Protein AF-A0A7S0JD25-F1 (afdb_monomer_lite)

Sequence (115 aa):
RDESEPPSLDEGALDRMFERASGDMWAALKPTVFSTDPWVVVFDEFLSEQEVAALLEVYSMRTLERSSNVGRMNELGRYEKSIDLTRTSENAWCDGPCAEMDAVRKVSQRIGNVT

Secondary structure (DSSP, 8-state):
--TTSPPSS-TTHHHHHHHHHTSGGGGGG-EEEEEETTEEEEETTSS-HHHHHHHHTHHHH---EE--EEEEE-TTSPEEEE--SS---EE----GGGTTSHHHHHHHHHHHHH-

Foldseek 3Di:
DPPPDDDPDDPCRVVVLLCQLQDPVCVVQPWDFPDVVVTDIDRNNLDDPVLVVLLVCVVVVDDWAQDFDFADQDPVRDTDTHHDPPRGDTDDDQDDPSCVRPSNVVSVVSVVVSD

Radius of gyration: 18.59 Å; chains: 1; bounding box: 43×29×51 Å

Structure (mmCIF, N/CA/C/O backbone):
data_AF-A0A7S0JD25-F1
#
_entry.id   AF-A0A7S0JD25-F1
#
loop_
_atom_site.group_PDB
_atom_site.id
_atom_site.type_symbol
_atom_site.label_atom_id
_atom_site.label_alt_id
_atom_site.label_comp_id
_atom_site.label_asym_id
_atom_site.label_entity_id
_atom_site.label_seq_id
_atom_site.pdbx_PDB_ins_code
_atom_site.Cartn_x
_atom_site.Cartn_y
_atom_site.Cartn_z
_atom_site.occupancy
_atom_site.B_iso_or_equiv
_atom_site.auth_seq_id
_atom_site.auth_comp_id
_atom_site.auth_asym_id
_atom_site.auth_atom_id
_atom_site.pdbx_PDB_model_num
ATOM 1 N N . ARG A 1 1 ? -16.821 -8.538 -21.609 1.00 55.09 1 ARG A N 1
ATOM 2 C CA . ARG A 1 1 ? -17.116 -9.332 -20.400 1.00 55.09 1 ARG A CA 1
ATOM 3 C C . ARG A 1 1 ? -18.300 -10.189 -20.781 1.00 55.09 1 ARG A C 1
ATOM 5 O O . ARG A 1 1 ? -19.246 -9.622 -21.311 1.00 55.09 1 ARG A O 1
ATOM 12 N N . ASP A 1 2 ? -18.173 -11.504 -20.690 1.00 58.69 2 ASP A N 1
ATOM 13 C CA . ASP A 1 2 ? -19.304 -12.387 -20.948 1.00 58.69 2 ASP A CA 1
ATOM 14 C C . ASP A 1 2 ? -20.323 -12.150 -19.827 1.00 58.69 2 ASP A C 1
ATOM 16 O O . ASP A 1 2 ? -19.975 -12.242 -18.652 1.00 58.69 2 ASP A O 1
ATOM 20 N N . GLU A 1 3 ? -21.539 -11.733 -20.172 1.00 68.06 3 GLU A N 1
ATOM 21 C CA . GLU A 1 3 ? -22.600 -11.454 -19.192 1.00 68.06 3 GLU A CA 1
ATOM 22 C C . GLU A 1 3 ? -23.080 -12.730 -18.480 1.00 68.06 3 GLU A C 1
ATOM 24 O O . GLU A 1 3 ? -23.817 -12.646 -17.501 1.00 68.06 3 GLU A O 1
ATOM 29 N N . SER A 1 4 ? -22.651 -13.906 -18.953 1.00 77.19 4 SER A N 1
ATOM 30 C CA . SER A 1 4 ? -22.934 -15.201 -18.333 1.00 77.19 4 SER A CA 1
ATOM 31 C C . SER A 1 4 ? -21.956 -15.609 -17.226 1.00 77.19 4 SER A C 1
ATOM 33 O O . SER A 1 4 ? -22.241 -16.567 -16.504 1.00 77.19 4 SER A O 1
ATOM 35 N N . GLU A 1 5 ? -20.831 -14.903 -17.046 1.00 81.69 5 GLU A N 1
ATOM 36 C CA . GLU A 1 5 ? -19.926 -15.200 -15.935 1.00 81.69 5 GLU A CA 1
ATOM 37 C C . GLU A 1 5 ? -20.513 -14.694 -14.610 1.00 81.69 5 GLU A C 1
ATOM 39 O O . GLU A 1 5 ? -20.785 -13.494 -14.473 1.00 81.69 5 GLU A O 1
ATOM 44 N N . PRO A 1 6 ? -20.681 -15.574 -13.603 1.00 81.44 6 PRO A N 1
ATOM 45 C CA . PRO A 1 6 ? -21.102 -15.139 -12.284 1.00 81.44 6 PRO A CA 1
ATOM 46 C C . PRO A 1 6 ? -20.061 -14.175 -11.692 1.00 81.44 6 PRO A C 1
ATOM 48 O O . PRO A 1 6 ? -18.864 -14.282 -11.989 1.00 81.44 6 PRO A O 1
ATOM 51 N N . PRO A 1 7 ? -20.488 -13.219 -10.851 1.00 84.31 7 PRO A N 1
ATOM 52 C CA . PRO A 1 7 ? -19.562 -12.310 -10.196 1.00 84.31 7 PRO A CA 1
ATOM 53 C C . PRO A 1 7 ? -18.533 -13.102 -9.383 1.00 84.31 7 PRO A C 1
ATOM 55 O O . PRO A 1 7 ? -18.854 -14.096 -8.740 1.00 84.31 7 PRO A O 1
ATOM 58 N N . SER A 1 8 ? -17.281 -12.641 -9.393 1.00 87.19 8 SER A N 1
ATOM 59 C CA . SER A 1 8 ? -16.186 -13.307 -8.672 1.00 87.19 8 SER A CA 1
ATOM 60 C C . SER A 1 8 ? -16.333 -13.245 -7.146 1.00 87.19 8 SER A C 1
ATOM 62 O O . SER A 1 8 ? -15.570 -13.893 -6.438 1.00 87.19 8 SER A O 1
ATOM 64 N N . LEU A 1 9 ? -17.271 -12.440 -6.647 1.00 87.75 9 LEU A N 1
ATOM 65 C CA . LEU A 1 9 ? -17.550 -12.219 -5.237 1.00 87.75 9 LEU A CA 1
ATOM 66 C C . LEU A 1 9 ? -19.062 -12.250 -5.007 1.00 87.75 9 LEU A C 1
ATOM 68 O O . LEU A 1 9 ? -19.819 -11.691 -5.804 1.00 87.75 9 LEU A O 1
ATOM 72 N N . ASP A 1 10 ? -19.473 -12.849 -3.892 1.00 92.75 10 ASP A N 1
ATOM 73 C CA . ASP A 1 10 ? -20.857 -12.793 -3.423 1.00 92.75 10 ASP A CA 1
ATOM 74 C C . ASP A 1 10 ? -21.247 -11.369 -2.997 1.00 92.75 10 ASP A C 1
ATOM 76 O O . ASP A 1 10 ? -20.403 -10.540 -2.634 1.00 92.75 10 ASP A O 1
ATOM 80 N N . GLU A 1 11 ? -22.551 -11.101 -2.955 1.00 91.50 11 GLU A N 1
ATOM 81 C CA 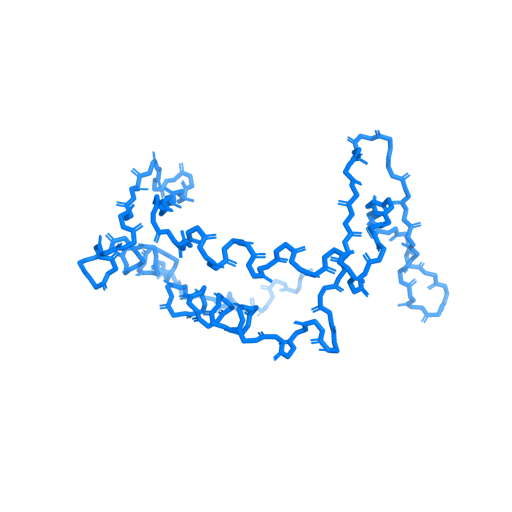. GLU A 1 11 ? -23.082 -9.842 -2.435 1.00 91.50 11 GLU A CA 1
ATOM 82 C C . GLU A 1 11 ? -22.619 -9.588 -0.980 1.00 91.50 11 GLU A C 1
ATOM 84 O O . GLU A 1 11 ? -22.546 -10.490 -0.130 1.00 91.50 11 GLU A O 1
ATOM 89 N N . GLY A 1 12 ? -22.211 -8.345 -0.707 1.00 92.19 12 GLY A N 1
ATOM 90 C CA . GLY A 1 12 ? -21.651 -7.918 0.578 1.00 92.19 12 GLY A CA 1
ATOM 91 C C . GLY A 1 12 ? -20.282 -8.517 0.931 1.00 92.19 12 GLY A C 1
ATOM 92 O O . GLY A 1 12 ? -19.791 -8.295 2.036 1.00 92.19 12 GLY A O 1
ATOM 93 N N . ALA A 1 13 ? -19.638 -9.299 0.051 1.00 92.94 13 ALA A N 1
ATOM 94 C CA . ALA A 1 13 ? -18.317 -9.865 0.346 1.00 92.94 13 ALA A CA 1
ATOM 95 C C . ALA A 1 13 ? -17.239 -8.783 0.522 1.00 92.94 13 ALA A C 1
ATOM 97 O O . ALA A 1 13 ? -16.369 -8.930 1.379 1.00 92.94 13 ALA A O 1
ATOM 98 N N . LEU A 1 14 ? -17.326 -7.691 -0.246 1.00 92.31 14 LEU A N 1
ATOM 99 C CA . LEU A 1 14 ? -16.440 -6.536 -0.093 1.00 92.31 14 LEU A CA 1
ATOM 100 C C . LEU A 1 14 ? -16.670 -5.821 1.241 1.00 92.31 14 LEU A C 1
ATOM 102 O O . LEU A 1 14 ? -15.696 -5.537 1.930 1.00 92.31 14 LEU A O 1
ATOM 106 N N . ASP A 1 15 ? -17.925 -5.611 1.647 1.00 95.62 15 ASP A N 1
ATOM 107 C CA . ASP A 1 15 ? -18.240 -4.978 2.936 1.00 95.62 15 ASP A CA 1
ATOM 108 C C . ASP A 1 15 ? -17.644 -5.781 4.092 1.00 95.62 15 ASP A C 1
ATOM 110 O O . ASP A 1 15 ? -16.889 -5.245 4.898 1.00 95.62 15 ASP A O 1
ATOM 114 N N . ARG A 1 16 ? -17.851 -7.105 4.095 1.00 95.06 16 ARG A N 1
ATOM 115 C CA . ARG A 1 16 ? -17.272 -8.000 5.110 1.00 95.06 16 ARG A CA 1
ATOM 116 C C . ARG A 1 16 ? -15.743 -7.954 5.139 1.00 95.06 16 ARG A C 1
ATOM 118 O O . ARG A 1 16 ? -15.143 -8.089 6.205 1.00 95.06 16 ARG A O 1
ATOM 125 N N . MET A 1 17 ? -15.100 -7.805 3.979 1.00 94.75 17 MET A N 1
ATOM 126 C CA . MET A 1 17 ? -13.645 -7.664 3.888 1.00 94.75 17 MET A CA 1
ATOM 127 C C . MET A 1 17 ? -13.182 -6.359 4.547 1.00 94.75 17 MET A C 1
ATOM 129 O O . MET A 1 17 ? -12.277 -6.398 5.378 1.00 94.75 17 MET A O 1
ATOM 133 N N . PHE A 1 18 ? -13.811 -5.225 4.228 1.00 96.31 18 PHE A N 1
ATOM 134 C CA . PHE A 1 18 ? -13.438 -3.926 4.794 1.00 96.31 18 PHE A CA 1
ATOM 135 C C . PHE A 1 18 ? -13.773 -3.804 6.282 1.00 96.31 18 PHE A C 1
ATOM 137 O O . PHE A 1 18 ? -12.943 -3.317 7.047 1.00 96.31 18 PHE A O 1
ATOM 144 N N . GLU A 1 19 ? -14.921 -4.322 6.719 1.00 96.19 19 GLU A N 1
ATOM 145 C CA . GLU A 1 19 ? -15.281 -4.409 8.136 1.00 96.19 19 GLU A CA 1
ATOM 146 C C . GLU A 1 19 ? -14.217 -5.189 8.918 1.00 96.19 19 GLU A C 1
ATOM 148 O O . GLU A 1 19 ? -13.712 -4.699 9.930 1.00 96.19 19 GLU A O 1
ATOM 153 N N . ARG A 1 20 ? -13.794 -6.355 8.403 1.00 95.69 20 ARG A N 1
ATOM 154 C CA . ARG A 1 20 ? -12.698 -7.143 8.987 1.00 95.69 20 ARG A CA 1
ATOM 155 C C . ARG A 1 20 ? -11.384 -6.365 9.001 1.00 95.69 20 ARG A C 1
ATOM 157 O O . ARG A 1 20 ? -10.693 -6.385 10.017 1.00 95.69 20 ARG A O 1
ATOM 164 N N . ALA A 1 21 ? -11.040 -5.696 7.902 1.00 96.06 21 ALA A N 1
ATOM 165 C CA . ALA A 1 21 ? -9.818 -4.905 7.775 1.00 96.06 21 ALA A CA 1
ATOM 166 C C . ALA A 1 21 ? -9.769 -3.747 8.790 1.00 96.06 21 ALA A C 1
ATOM 168 O O . ALA A 1 21 ? -8.703 -3.433 9.310 1.00 96.06 21 ALA A O 1
ATOM 169 N N . SER A 1 22 ? -10.921 -3.152 9.112 1.00 96.50 22 SER A N 1
ATOM 170 C CA . SER A 1 22 ? -11.050 -2.058 10.086 1.00 96.50 22 SER A CA 1
ATOM 171 C C . SER A 1 22 ? -11.321 -2.493 11.534 1.00 96.50 22 SER A C 1
ATOM 173 O O . SER A 1 22 ? -11.457 -1.638 12.406 1.00 96.50 22 SER A O 1
ATOM 175 N N . GLY A 1 23 ? -11.425 -3.798 11.800 1.00 94.62 23 GLY A N 1
ATOM 176 C CA . GLY A 1 23 ? -11.791 -4.331 13.112 1.00 94.62 23 GLY A CA 1
ATOM 177 C C . GLY A 1 23 ? -10.634 -4.435 14.113 1.00 94.62 23 GLY A C 1
ATOM 178 O O . GLY A 1 23 ? -9.463 -4.230 13.788 1.00 94.62 23 GLY A O 1
ATOM 179 N N . ASP A 1 24 ? -10.964 -4.855 15.339 1.00 95.69 24 ASP A N 1
ATOM 180 C CA . ASP A 1 24 ? -10.035 -4.931 16.481 1.00 95.69 24 ASP A CA 1
ATOM 181 C C . ASP A 1 24 ? -8.792 -5.798 16.231 1.00 95.69 24 ASP A C 1
ATOM 183 O O . ASP A 1 24 ? -7.731 -5.553 16.808 1.00 95.69 24 ASP A O 1
ATOM 187 N N . MET A 1 25 ? -8.896 -6.791 15.340 1.00 95.44 25 MET A N 1
ATOM 188 C CA . MET A 1 25 ? -7.775 -7.647 14.931 1.00 95.44 25 MET A CA 1
ATOM 189 C C . MET A 1 25 ? -6.574 -6.834 14.426 1.00 95.44 25 MET A C 1
ATOM 191 O O . MET A 1 25 ? -5.431 -7.244 14.619 1.00 95.44 25 MET A O 1
ATOM 195 N N . TRP A 1 26 ? -6.834 -5.675 13.815 1.00 96.56 26 TRP A N 1
ATOM 196 C CA . TRP A 1 26 ? -5.827 -4.806 13.213 1.00 96.56 26 TRP A CA 1
ATOM 197 C C . TRP A 1 26 ? -5.681 -3.470 13.943 1.00 96.56 26 TRP A C 1
ATOM 199 O O . TRP A 1 26 ? -5.067 -2.554 13.403 1.00 96.56 26 TRP A O 1
ATOM 209 N N . ALA A 1 27 ? -6.172 -3.350 15.183 1.00 96.31 27 ALA A N 1
ATOM 210 C CA . ALA A 1 27 ? -6.125 -2.102 15.953 1.00 96.31 27 ALA A CA 1
ATOM 211 C C . ALA A 1 27 ? -4.705 -1.514 16.083 1.00 96.31 27 ALA A C 1
ATOM 213 O O . ALA A 1 27 ? -4.536 -0.296 16.093 1.00 96.31 27 ALA A O 1
ATOM 214 N N . ALA A 1 28 ? -3.676 -2.369 16.114 1.00 96.31 28 ALA A N 1
ATOM 215 C CA . ALA A 1 28 ? -2.273 -1.951 16.145 1.00 96.31 28 ALA A CA 1
ATOM 216 C C . ALA A 1 28 ? -1.820 -1.190 14.883 1.00 96.31 28 ALA A C 1
ATOM 218 O O . ALA A 1 28 ? -0.851 -0.448 14.951 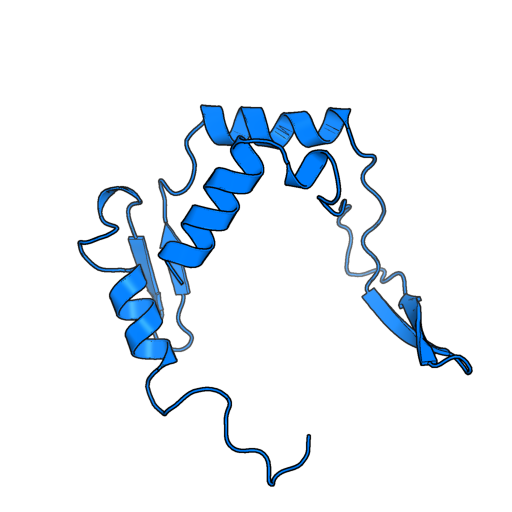1.00 96.31 28 ALA A O 1
ATOM 219 N N . LEU A 1 29 ? -2.509 -1.356 13.749 1.00 96.94 29 LEU A N 1
ATOM 220 C CA . LEU A 1 29 ? -2.240 -0.627 12.503 1.00 96.94 29 LEU A CA 1
ATOM 221 C C . LEU A 1 29 ? -3.010 0.703 12.422 1.00 96.94 29 LEU A C 1
ATOM 223 O O . LEU A 1 29 ? -2.872 1.426 11.436 1.00 96.94 29 LEU A O 1
ATOM 227 N N . LYS A 1 30 ? -3.826 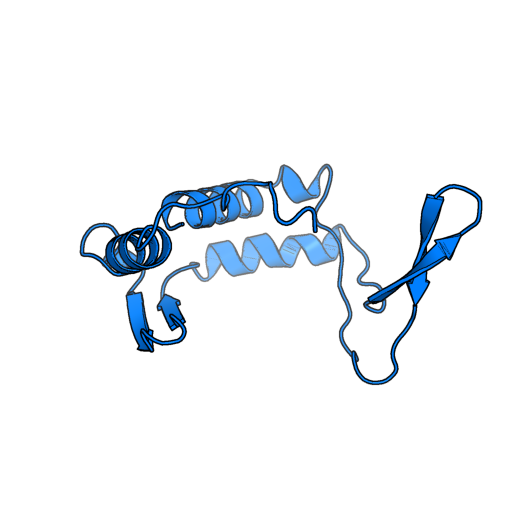1.012 13.442 1.00 97.44 30 LYS A N 1
ATOM 228 C CA . LYS A 1 30 ? -4.678 2.207 13.546 1.00 97.44 30 LYS A CA 1
ATOM 229 C C . LYS A 1 30 ? -5.575 2.427 12.315 1.00 97.44 30 LYS A C 1
ATOM 231 O O . LYS A 1 30 ? -5.416 3.428 11.615 1.00 97.44 30 LYS A O 1
ATOM 236 N N . PRO A 1 31 ? -6.507 1.497 12.028 1.00 97.56 31 PRO A N 1
ATOM 237 C CA . PRO A 1 31 ? -7.465 1.671 10.947 1.00 97.56 31 PRO A CA 1
ATOM 238 C C . PRO A 1 31 ? -8.436 2.823 11.230 1.00 97.56 31 PRO A C 1
ATOM 240 O O . PRO A 1 31 ? -9.007 2.918 12.315 1.00 97.56 31 PRO A O 1
ATOM 243 N N . THR A 1 32 ? -8.692 3.642 10.215 1.00 98.00 32 THR A N 1
ATOM 244 C CA . THR A 1 32 ? -9.722 4.683 10.198 1.00 98.00 32 THR A CA 1
ATOM 245 C C . THR A 1 32 ? -10.579 4.520 8.949 1.00 98.00 32 THR A C 1
ATOM 247 O O . THR A 1 32 ? -10.069 4.571 7.828 1.00 98.00 32 THR A O 1
ATOM 250 N N . VAL A 1 33 ? -11.889 4.339 9.134 1.00 97.81 33 VAL A N 1
ATOM 251 C CA . VAL A 1 33 ? -12.864 4.297 8.035 1.00 97.81 33 VAL A CA 1
ATOM 252 C C . VAL A 1 33 ? -13.262 5.727 7.673 1.00 97.81 33 VAL A C 1
ATOM 254 O O . VAL A 1 33 ? -13.899 6.418 8.463 1.00 97.81 33 VAL A O 1
ATOM 257 N N . PHE A 1 34 ? -12.889 6.170 6.475 1.00 97.62 34 PHE A N 1
ATOM 258 C CA . PHE A 1 34 ? -13.232 7.496 5.949 1.00 97.62 34 PHE A CA 1
ATOM 259 C C . PHE A 1 34 ? -14.531 7.495 5.145 1.00 97.62 34 PHE A C 1
ATOM 261 O O . PHE A 1 34 ? -15.220 8.511 5.077 1.00 97.62 34 PHE A O 1
ATOM 268 N N . SER A 1 35 ? -14.849 6.369 4.512 1.00 97.56 35 SER A N 1
ATOM 269 C CA . SER A 1 35 ? -16.052 6.190 3.707 1.00 97.56 35 SER A CA 1
ATOM 270 C C . SER A 1 35 ? -16.389 4.706 3.622 1.00 97.56 35 SER A C 1
ATOM 272 O O . SER A 1 35 ? -15.487 3.869 3.639 1.00 97.56 35 SER A O 1
ATOM 274 N N . THR A 1 36 ? -17.678 4.391 3.522 1.00 96.50 36 THR A N 1
ATOM 275 C CA . THR A 1 36 ? -18.197 3.037 3.271 1.00 96.50 36 THR A CA 1
ATOM 276 C C . THR A 1 36 ? -18.839 2.914 1.887 1.00 96.50 36 THR A C 1
ATOM 278 O O . THR A 1 36 ? -19.148 1.813 1.454 1.00 96.50 36 THR A O 1
ATOM 281 N N . ASP A 1 37 ? -19.030 4.034 1.179 1.00 93.38 37 ASP A N 1
ATOM 282 C CA . ASP A 1 37 ? -19.571 4.076 -0.184 1.00 93.38 37 ASP A CA 1
ATOM 283 C C . ASP A 1 37 ? -18.915 5.215 -0.999 1.00 93.38 37 ASP A C 1
ATOM 285 O O . ASP A 1 37 ? -19.350 6.367 -0.917 1.00 93.38 37 ASP A O 1
ATOM 289 N N . PRO A 1 38 ? -17.819 4.945 -1.739 1.00 94.50 38 PRO A N 1
ATOM 290 C CA . PRO A 1 38 ? -17.058 3.694 -1.764 1.00 94.50 38 PRO A CA 1
ATOM 291 C C . PRO A 1 38 ? -16.257 3.495 -0.470 1.00 94.50 38 PRO A C 1
ATOM 293 O O . PRO A 1 38 ? -15.965 4.456 0.243 1.00 94.50 38 PRO A O 1
ATOM 296 N N . TRP A 1 39 ? -15.847 2.260 -0.184 1.00 95.94 39 TRP A N 1
ATOM 297 C CA . TRP A 1 39 ? -14.989 1.980 0.965 1.00 95.94 39 TRP A CA 1
ATOM 298 C C . TRP A 1 39 ? -13.621 2.655 0.858 1.00 95.94 39 TRP A C 1
ATOM 300 O O . TRP A 1 39 ? -12.897 2.487 -0.124 1.00 95.94 39 TRP A O 1
ATOM 310 N N . VAL A 1 40 ? -13.253 3.384 1.911 1.00 97.06 40 VAL A N 1
ATOM 311 C CA . VAL A 1 40 ? -11.925 3.968 2.103 1.00 97.06 40 VAL A CA 1
ATOM 312 C C . VAL A 1 40 ? -11.512 3.746 3.552 1.00 97.06 40 VAL A C 1
ATOM 314 O O . VAL A 1 40 ? -12.111 4.310 4.468 1.00 97.06 40 VAL A O 1
ATOM 317 N N . VAL A 1 41 ? -10.469 2.940 3.748 1.00 97.06 41 VAL A N 1
ATOM 318 C CA . VAL A 1 41 ? -9.862 2.667 5.056 1.00 97.06 41 VAL A CA 1
ATOM 319 C C . VAL A 1 41 ? -8.391 3.062 5.002 1.00 97.06 41 VAL A C 1
ATOM 321 O O . VAL A 1 41 ? -7.681 2.690 4.068 1.00 97.06 41 VAL A O 1
ATOM 324 N N . VAL A 1 42 ? -7.942 3.826 5.992 1.00 97.56 42 VAL A N 1
ATOM 325 C CA . VAL A 1 42 ? -6.549 4.271 6.138 1.00 97.56 42 VAL A CA 1
ATOM 326 C C . VAL A 1 42 ? -5.955 3.626 7.378 1.00 97.56 42 VAL A C 1
ATOM 328 O O . VAL A 1 42 ? -6.629 3.533 8.395 1.00 97.56 42 VAL A O 1
ATOM 331 N N . PHE A 1 43 ? -4.701 3.196 7.295 1.00 97.81 43 PHE A N 1
ATOM 332 C CA . PHE A 1 43 ? -3.956 2.598 8.399 1.00 97.81 43 PHE A CA 1
ATOM 333 C C . PHE A 1 43 ? -2.753 3.486 8.712 1.00 97.81 43 PHE A C 1
ATOM 335 O O . PHE A 1 43 ? -1.789 3.499 7.943 1.00 97.81 43 PHE A O 1
ATOM 342 N N . ASP A 1 44 ? -2.806 4.234 9.813 1.00 97.31 44 ASP A N 1
ATOM 343 C CA . ASP A 1 44 ? -1.771 5.231 10.129 1.00 97.31 44 ASP A CA 1
ATOM 344 C C . ASP A 1 44 ? -0.432 4.595 10.535 1.00 97.31 44 ASP A C 1
ATOM 346 O O . ASP A 1 44 ? 0.624 5.198 10.361 1.00 97.31 44 ASP A O 1
ATOM 350 N N . GLU A 1 45 ? -0.458 3.359 11.044 1.00 97.00 45 GLU A N 1
ATOM 351 C CA . GLU A 1 45 ? 0.733 2.624 11.493 1.00 97.00 45 GLU A CA 1
ATOM 352 C C . GLU A 1 45 ? 0.931 1.327 10.698 1.00 97.00 45 GLU A C 1
ATOM 354 O O . GLU A 1 45 ? 1.349 0.298 11.227 1.00 97.00 45 GLU A O 1
ATOM 359 N N . PHE A 1 46 ? 0.629 1.362 9.393 1.00 97.06 46 PHE A N 1
ATOM 360 C CA . PHE A 1 46 ? 0.787 0.186 8.537 1.00 97.06 46 PHE A CA 1
ATOM 361 C C . PHE A 1 46 ? 2.245 -0.241 8.355 1.00 97.06 46 PHE A C 1
ATOM 363 O O . PHE A 1 46 ? 2.511 -1.438 8.268 1.00 97.06 46 PHE A O 1
ATOM 370 N N . LEU A 1 47 ? 3.175 0.714 8.264 1.00 96.00 47 LEU A N 1
ATOM 371 C CA . LEU A 1 47 ? 4.616 0.484 8.131 1.00 96.00 47 LEU A CA 1
ATOM 372 C C . LEU A 1 47 ? 5.353 1.186 9.266 1.00 96.00 47 LEU A C 1
ATOM 374 O O . LEU A 1 47 ? 5.051 2.340 9.570 1.00 96.00 47 LEU A O 1
ATOM 378 N N . SER A 1 48 ? 6.363 0.534 9.840 1.00 94.12 48 SER A N 1
ATOM 379 C CA . SER A 1 48 ? 7.295 1.232 10.731 1.00 94.12 48 SER A CA 1
ATOM 380 C C . SER A 1 48 ? 8.320 2.050 9.937 1.00 94.12 48 SER A C 1
ATOM 382 O O . SER A 1 48 ? 8.611 1.751 8.778 1.00 94.12 48 SER A O 1
ATOM 384 N N . GLU A 1 49 ? 8.948 3.045 10.572 1.00 94.69 49 GLU A N 1
ATOM 385 C CA . GLU A 1 49 ? 10.033 3.823 9.949 1.00 94.69 49 GLU A CA 1
ATOM 386 C C . GLU A 1 49 ? 11.187 2.934 9.454 1.00 94.69 49 GLU A C 1
ATOM 388 O O . GLU A 1 49 ? 11.779 3.198 8.408 1.00 94.69 49 GLU A O 1
ATOM 393 N N . GLN A 1 50 ? 11.491 1.848 10.173 1.00 93.19 50 GLN A N 1
ATOM 394 C CA . GLN A 1 50 ? 12.542 0.903 9.782 1.00 93.19 50 GLN A CA 1
ATOM 395 C C . GLN A 1 50 ? 12.136 0.080 8.555 1.00 93.19 50 GLN A C 1
ATOM 397 O O . GLN A 1 50 ? 12.973 -0.186 7.696 1.00 93.19 50 GLN A O 1
ATOM 402 N N . GLU A 1 51 ? 10.863 -0.312 8.453 1.00 93.81 51 GLU A N 1
ATOM 403 C CA . GLU A 1 51 ? 10.344 -0.996 7.266 1.00 93.81 51 GLU A CA 1
ATOM 404 C C . GLU A 1 51 ? 10.354 -0.068 6.051 1.00 93.81 51 GLU A C 1
ATOM 406 O O . GLU A 1 51 ? 10.771 -0.487 4.973 1.00 93.81 51 GLU A O 1
ATOM 411 N N . VAL A 1 52 ? 9.978 1.203 6.230 1.00 94.44 52 VAL A N 1
ATOM 412 C CA . VAL A 1 52 ? 10.078 2.224 5.179 1.00 94.44 52 VAL A CA 1
ATOM 413 C C . VAL A 1 52 ? 11.526 2.375 4.717 1.00 94.44 52 VAL A C 1
ATOM 415 O O . VAL A 1 52 ? 11.787 2.286 3.520 1.00 94.44 52 VAL A O 1
ATOM 418 N N . ALA A 1 53 ? 12.481 2.532 5.638 1.00 93.88 53 ALA A N 1
ATOM 419 C CA . ALA A 1 53 ? 13.897 2.638 5.290 1.00 93.88 53 ALA A CA 1
ATOM 420 C C . ALA A 1 53 ? 14.397 1.405 4.515 1.00 93.88 53 ALA A C 1
ATOM 422 O O . ALA A 1 53 ? 15.050 1.547 3.485 1.00 93.88 53 ALA A O 1
ATOM 423 N N . ALA A 1 54 ? 14.025 0.197 4.948 1.00 91.62 54 ALA A N 1
ATOM 424 C CA . ALA A 1 54 ? 14.397 -1.037 4.261 1.00 91.62 54 ALA A CA 1
ATOM 425 C C . ALA A 1 54 ? 13.769 -1.162 2.860 1.00 91.62 54 ALA A C 1
ATOM 427 O O . ALA A 1 54 ? 14.392 -1.713 1.956 1.00 91.62 54 ALA A O 1
ATOM 428 N N . LEU A 1 55 ? 12.553 -0.646 2.652 1.00 90.81 55 LEU A N 1
ATOM 429 C CA . LEU A 1 55 ? 11.938 -0.577 1.323 1.00 90.81 55 LEU A CA 1
ATOM 430 C C . LEU A 1 55 ? 12.618 0.462 0.425 1.00 90.81 55 LEU A C 1
ATOM 432 O O . LEU A 1 55 ? 12.685 0.267 -0.786 1.00 90.81 55 LEU A O 1
ATOM 436 N N . LEU A 1 56 ? 13.149 1.547 0.990 1.00 90.44 56 LEU A N 1
ATOM 437 C CA . LEU A 1 56 ? 13.896 2.544 0.223 1.00 90.44 56 LEU A CA 1
ATOM 438 C C . LEU A 1 56 ? 15.240 2.006 -0.293 1.00 90.44 56 LEU A C 1
ATOM 440 O O . LEU A 1 56 ? 15.724 2.485 -1.315 1.00 90.44 56 LEU A O 1
ATOM 444 N N . GLU A 1 57 ? 15.801 0.954 0.306 1.00 85.62 57 GLU A N 1
ATOM 445 C CA . GLU A 1 57 ? 16.987 0.280 -0.247 1.00 85.62 57 GLU A CA 1
ATOM 446 C C . GLU A 1 57 ? 16.738 -0.308 -1.646 1.00 85.62 57 GLU A C 1
ATOM 448 O O . GLU A 1 57 ? 17.680 -0.471 -2.422 1.00 85.62 57 GLU A O 1
ATOM 453 N N . VAL A 1 58 ? 15.478 -0.543 -2.040 1.00 78.19 58 VAL A N 1
ATOM 454 C CA . VAL A 1 58 ? 15.115 -0.967 -3.405 1.00 78.19 58 VAL A CA 1
ATOM 455 C C . VAL A 1 58 ? 15.619 0.019 -4.465 1.00 78.19 58 VAL A C 1
ATOM 457 O O . VAL A 1 58 ? 15.981 -0.401 -5.567 1.00 78.19 58 VAL A O 1
ATOM 460 N N . TYR A 1 59 ? 15.712 1.312 -4.140 1.00 77.94 59 TYR A N 1
ATOM 461 C CA . TYR A 1 59 ? 16.247 2.328 -5.052 1.00 77.94 59 TYR A CA 1
ATOM 462 C C . TYR A 1 59 ? 17.721 2.096 -5.408 1.00 77.94 59 TYR A C 1
ATOM 464 O O . TYR A 1 59 ? 18.168 2.532 -6.465 1.00 77.94 59 TYR A O 1
ATOM 472 N N . SER A 1 60 ? 18.479 1.383 -4.570 1.00 78.75 60 SER A N 1
ATOM 473 C CA . SER A 1 60 ? 19.851 0.978 -4.903 1.00 78.75 60 SER A CA 1
ATOM 474 C C . SER A 1 60 ? 19.899 -0.172 -5.919 1.00 78.75 60 SER A C 1
ATOM 476 O O . SER A 1 60 ? 20.897 -0.349 -6.615 1.00 78.75 60 SER A O 1
ATOM 478 N N . MET A 1 61 ? 18.815 -0.948 -6.028 1.00 79.94 61 MET A N 1
ATOM 479 C CA . MET A 1 61 ? 18.736 -2.162 -6.845 1.00 79.94 61 MET A CA 1
ATOM 480 C C . MET A 1 61 ? 18.053 -1.942 -8.196 1.00 79.94 61 MET A C 1
ATOM 482 O O . MET A 1 61 ? 18.162 -2.791 -9.084 1.00 79.94 61 MET A O 1
ATOM 486 N N . ARG A 1 62 ? 17.288 -0.856 -8.347 1.00 82.75 62 ARG A N 1
ATOM 487 C CA . ARG A 1 62 ? 16.440 -0.613 -9.517 1.00 82.75 62 ARG A CA 1
ATOM 488 C C . ARG A 1 62 ? 16.513 0.835 -9.965 1.00 82.75 62 ARG A C 1
ATOM 490 O O . ARG A 1 62 ? 16.503 1.759 -9.162 1.00 82.75 62 ARG A O 1
ATOM 497 N N . THR A 1 63 ? 16.504 1.020 -11.277 1.00 86.88 63 THR A N 1
ATOM 498 C CA . THR A 1 63 ? 16.311 2.330 -11.891 1.00 86.88 63 THR A CA 1
ATOM 499 C C . THR A 1 63 ? 14.817 2.593 -12.017 1.00 86.88 63 THR A C 1
ATOM 501 O O . THR A 1 63 ? 14.084 1.746 -12.529 1.00 86.88 63 THR A O 1
ATOM 504 N N . LEU A 1 64 ? 14.366 3.754 -11.545 1.00 87.94 64 LEU A N 1
ATOM 505 C CA . LEU A 1 64 ? 13.015 4.209 -11.835 1.00 87.94 64 LEU A CA 1
ATOM 506 C C . LEU A 1 64 ? 12.912 4.596 -13.311 1.00 87.94 64 LEU A C 1
ATOM 508 O O . LEU A 1 64 ? 13.768 5.298 -13.845 1.00 87.94 64 LEU A O 1
ATOM 512 N N . GLU A 1 65 ? 11.847 4.151 -13.963 1.00 87.88 65 GLU A N 1
ATOM 513 C CA . GLU A 1 65 ? 11.526 4.513 -15.336 1.00 87.88 65 GLU A CA 1
ATOM 514 C C . GLU A 1 65 ? 10.270 5.378 -15.375 1.00 87.88 65 GLU A C 1
ATOM 516 O O . GLU A 1 65 ? 9.411 5.325 -14.492 1.00 87.88 65 GLU A O 1
ATOM 521 N N . ARG A 1 66 ? 10.113 6.152 -16.450 1.00 88.25 66 ARG A N 1
ATOM 522 C CA . ARG A 1 66 ? 8.872 6.886 -16.690 1.00 88.25 66 ARG A CA 1
ATOM 523 C C . ARG A 1 66 ? 7.694 5.913 -16.728 1.00 88.25 66 ARG A C 1
ATOM 525 O O . ARG A 1 66 ? 7.651 4.995 -17.549 1.00 88.25 66 ARG A O 1
ATOM 532 N N . SER A 1 67 ? 6.686 6.175 -15.899 1.00 87.75 67 SER A N 1
ATOM 533 C CA . SER A 1 67 ? 5.507 5.316 -15.831 1.00 87.75 67 SER A CA 1
ATOM 534 C C . SER A 1 67 ? 4.773 5.330 -17.186 1.00 87.75 67 SER A C 1
ATOM 536 O O . SER A 1 67 ? 4.231 6.358 -17.588 1.00 87.75 67 SER A O 1
ATOM 538 N N . SER A 1 68 ? 4.598 4.175 -17.847 1.00 86.69 68 SER A N 1
ATOM 539 C CA . SER A 1 68 ? 3.804 4.009 -19.100 1.00 86.69 68 SER A CA 1
ATOM 540 C C . SER A 1 68 ? 2.462 3.259 -18.946 1.00 86.69 68 SER A C 1
ATOM 542 O O . SER A 1 68 ? 2.351 2.303 -18.173 1.00 86.69 68 SER A O 1
ATOM 544 N N . ASN A 1 69 ? 1.400 3.766 -19.571 1.00 81.44 69 ASN A N 1
ATOM 545 C CA . ASN A 1 69 ? 0.083 3.126 -19.580 1.00 81.44 69 ASN A CA 1
ATOM 546 C C . ASN A 1 69 ? 0.106 1.901 -20.507 1.00 81.44 69 ASN A C 1
ATOM 548 O O . ASN A 1 69 ? 0.969 1.787 -21.382 1.00 81.44 69 ASN A O 1
ATOM 552 N N . VAL A 1 70 ? -0.856 0.996 -20.324 1.00 81.25 70 VAL A N 1
ATOM 553 C CA . VAL A 1 70 ? -1.084 -0.100 -21.271 1.00 81.25 70 VAL A CA 1
ATOM 554 C C . VAL A 1 70 ? -1.686 0.498 -22.545 1.00 81.25 70 VAL A C 1
ATOM 556 O O . VAL A 1 70 ? -2.756 1.100 -22.508 1.00 81.25 70 VAL A O 1
ATOM 559 N N . GLY A 1 71 ? -0.958 0.381 -23.650 1.00 80.38 71 GLY A N 1
ATOM 560 C CA . GLY A 1 71 ? -1.319 0.880 -24.972 1.00 80.38 71 GLY A CA 1
ATOM 561 C C . GLY A 1 71 ? -2.084 -0.149 -25.805 1.00 80.38 71 GLY A C 1
ATOM 562 O O . GLY A 1 71 ? -2.732 -1.052 -25.278 1.00 80.38 71 GLY A O 1
ATOM 563 N N . ARG A 1 72 ? -2.037 -0.012 -27.136 1.00 81.75 72 ARG A N 1
ATOM 564 C CA . ARG A 1 72 ? -2.760 -0.909 -28.055 1.00 81.75 72 ARG A CA 1
ATOM 565 C C . ARG A 1 72 ? -2.132 -2.303 -28.056 1.00 81.75 72 ARG A C 1
ATOM 567 O O . ARG A 1 72 ? -0.926 -2.455 -27.876 1.00 81.75 72 ARG A O 1
ATOM 574 N N . MET A 1 73 ? -2.964 -3.317 -28.276 1.00 86.50 73 MET A N 1
ATOM 575 C CA . MET A 1 73 ? -2.496 -4.674 -28.540 1.00 86.50 73 MET A CA 1
ATOM 576 C C . MET A 1 73 ? -1.993 -4.753 -29.986 1.00 86.50 73 MET A C 1
ATOM 578 O O . MET A 1 73 ? -2.696 -4.336 -30.906 1.00 86.50 73 MET A O 1
ATOM 582 N N . ASN A 1 74 ? -0.777 -5.255 -30.175 1.00 81.56 74 ASN A N 1
ATOM 583 C CA . ASN A 1 74 ? -0.189 -5.476 -31.489 1.00 81.56 74 ASN A CA 1
ATOM 584 C C . ASN A 1 74 ? -0.650 -6.810 -32.102 1.00 81.56 74 ASN A C 1
ATOM 586 O O . ASN A 1 74 ? -1.338 -7.607 -31.465 1.00 81.56 74 ASN A O 1
ATOM 590 N N . GLU A 1 75 ? -0.239 -7.071 -33.342 1.00 86.19 75 GLU A N 1
ATOM 591 C CA . GLU A 1 75 ? -0.618 -8.269 -34.111 1.00 86.19 75 GLU A CA 1
ATOM 592 C C . GLU A 1 75 ? -0.179 -9.593 -33.458 1.00 86.19 75 GLU A C 1
ATOM 594 O O . GLU A 1 75 ? -0.715 -10.652 -33.771 1.00 86.19 75 GLU A O 1
ATOM 599 N N . LEU A 1 76 ? 0.770 -9.539 -32.517 1.00 83.56 76 LEU A N 1
ATOM 600 C CA . LEU A 1 76 ? 1.257 -10.688 -31.750 1.00 83.56 76 LEU A CA 1
ATOM 601 C C . LEU A 1 76 ? 0.508 -10.877 -30.422 1.00 83.56 76 LEU A C 1
ATOM 603 O O . LEU A 1 76 ? 0.936 -11.672 -29.584 1.00 83.56 76 LEU A O 1
ATOM 607 N N . GLY A 1 77 ? -0.563 -10.116 -30.190 1.00 82.12 77 GLY A N 1
ATOM 608 C CA . GLY A 1 77 ? -1.338 -10.167 -28.954 1.00 82.12 77 GLY A CA 1
ATOM 609 C C . GLY A 1 77 ? -0.637 -9.528 -27.751 1.00 82.12 77 GLY A C 1
ATOM 610 O O . GLY A 1 77 ? -1.039 -9.765 -26.614 1.00 82.12 77 GLY A O 1
ATOM 611 N N . ARG A 1 78 ? 0.423 -8.732 -27.960 1.00 81.50 78 ARG A N 1
ATOM 612 C CA . ARG A 1 78 ? 1.146 -8.040 -26.880 1.00 81.50 78 ARG A CA 1
ATOM 613 C C . ARG A 1 78 ? 0.692 -6.595 -26.780 1.00 81.50 78 ARG A C 1
ATOM 615 O O . ARG A 1 78 ? 0.542 -5.924 -27.795 1.00 81.50 78 ARG A O 1
ATOM 622 N N . TYR A 1 79 ? 0.530 -6.096 -25.563 1.00 82.69 79 TYR A N 1
ATOM 623 C CA . TYR A 1 79 ? 0.231 -4.687 -25.340 1.00 82.69 79 TYR A CA 1
ATOM 624 C C . TYR A 1 79 ? 1.500 -3.837 -25.415 1.00 82.69 79 TYR A C 1
ATOM 626 O O . TYR A 1 79 ? 2.503 -4.135 -24.764 1.00 82.69 79 TYR A O 1
ATOM 634 N N . GLU A 1 80 ? 1.453 -2.770 -26.204 1.00 83.38 80 GLU A N 1
ATOM 635 C CA . GLU A 1 80 ? 2.524 -1.778 -26.279 1.00 83.38 80 GLU A CA 1
ATOM 636 C C . GLU A 1 80 ? 2.478 -0.830 -25.076 1.00 83.38 80 GLU A C 1
ATOM 638 O O . GLU A 1 80 ? 1.426 -0.611 -24.481 1.00 83.38 80 GLU A O 1
ATOM 643 N N . LYS A 1 81 ? 3.616 -0.237 -24.704 1.00 80.62 81 LYS A N 1
ATOM 644 C CA . LYS A 1 81 ? 3.666 0.811 -23.675 1.00 80.62 81 LYS A CA 1
ATOM 645 C C . LYS A 1 81 ? 3.250 2.146 -24.302 1.00 80.62 81 LYS A C 1
ATOM 647 O O . LYS A 1 81 ? 3.892 2.594 -25.247 1.00 80.62 81 LYS A O 1
ATOM 652 N N . SER A 1 82 ? 2.234 2.819 -23.763 1.00 79.19 82 SER A N 1
ATOM 653 C CA . SER A 1 82 ? 1.877 4.189 -24.163 1.00 79.19 82 SER A CA 1
ATOM 654 C C . SER A 1 82 ? 2.318 5.189 -23.098 1.00 79.19 82 SER A C 1
ATOM 656 O O . SER A 1 82 ? 1.907 5.088 -21.941 1.00 79.19 82 SER A O 1
ATOM 658 N N . ILE A 1 83 ? 3.151 6.160 -23.466 1.00 75.94 83 ILE A N 1
ATOM 659 C CA . ILE A 1 83 ? 3.579 7.226 -22.554 1.00 75.94 83 ILE A CA 1
ATOM 660 C C . ILE A 1 83 ? 2.530 8.337 -22.593 1.00 75.94 83 ILE A C 1
ATOM 662 O O . ILE A 1 83 ? 2.268 8.912 -23.645 1.00 75.94 83 ILE A O 1
ATOM 666 N N . ASP A 1 84 ? 1.929 8.618 -21.441 1.00 72.69 84 ASP A N 1
ATOM 667 C CA . ASP A 1 84 ? 0.948 9.687 -21.262 1.00 72.69 84 ASP A CA 1
ATOM 668 C C . ASP A 1 84 ? 1.639 10.947 -20.706 1.00 72.69 84 ASP A C 1
ATOM 670 O O . ASP A 1 84 ? 2.571 10.863 -19.896 1.00 72.69 84 ASP A O 1
ATOM 674 N N . LEU A 1 85 ? 1.188 12.125 -21.140 1.00 77.69 85 LEU A N 1
ATOM 675 C CA . LEU A 1 85 ? 1.653 13.415 -20.624 1.00 77.69 85 LEU A CA 1
ATOM 676 C C . L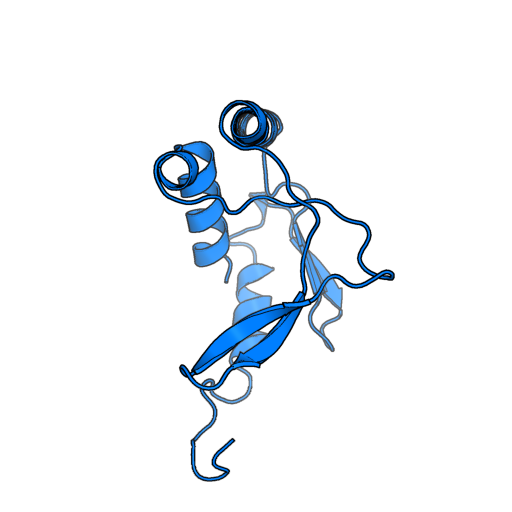EU A 1 85 ? 1.060 13.729 -19.243 1.00 77.69 85 LEU A C 1
ATOM 678 O O . LEU A 1 85 ? 1.678 14.462 -18.475 1.00 77.69 85 LEU A O 1
ATOM 682 N N . THR A 1 86 ? -0.103 13.162 -18.913 1.00 81.62 86 THR A N 1
ATOM 683 C CA . THR A 1 86 ? -0.800 13.391 -17.639 1.00 81.62 86 THR A CA 1
ATOM 684 C C . THR A 1 86 ? -0.174 12.616 -16.485 1.00 81.62 86 THR A C 1
ATOM 686 O O . THR A 1 86 ? -0.092 13.129 -15.370 1.00 81.62 86 THR A O 1
ATOM 689 N N . ARG A 1 87 ? 0.332 11.401 -16.737 1.00 83.00 87 ARG A N 1
ATOM 690 C CA . ARG A 1 87 ? 1.009 10.611 -15.709 1.00 83.00 87 ARG A CA 1
ATOM 691 C C . ARG A 1 87 ? 2.482 10.968 -15.644 1.00 83.00 87 ARG A C 1
ATOM 693 O O . ARG A 1 87 ? 3.283 10.480 -16.439 1.00 83.00 87 ARG A O 1
ATOM 700 N N . THR A 1 88 ? 2.826 11.813 -14.676 1.00 86.81 88 THR A N 1
ATOM 701 C CA . THR A 1 88 ? 4.167 12.390 -14.538 1.00 86.81 88 THR A CA 1
ATOM 702 C C . THR A 1 88 ? 5.130 11.619 -13.638 1.00 86.81 88 THR A C 1
ATOM 704 O O . THR A 1 88 ? 6.301 11.982 -13.557 1.00 86.81 88 THR A O 1
ATOM 707 N N . SER A 1 89 ? 4.662 10.539 -13.014 1.00 90.00 89 SER A N 1
ATOM 708 C CA . SER A 1 89 ? 5.432 9.722 -12.079 1.00 90.00 89 SER A CA 1
ATOM 709 C C . SER A 1 89 ? 6.479 8.831 -12.751 1.00 90.00 89 SER A C 1
ATOM 711 O O . SER A 1 89 ? 6.360 8.426 -13.914 1.00 90.00 89 SER A O 1
ATOM 713 N N . GLU A 1 90 ? 7.462 8.426 -11.959 1.00 90.31 90 GLU A N 1
ATOM 714 C CA . GLU A 1 90 ? 8.414 7.365 -12.276 1.00 90.31 90 GLU A CA 1
ATOM 715 C C . GLU A 1 90 ? 8.119 6.146 -11.393 1.00 90.31 90 GLU A C 1
ATOM 717 O O . GLU A 1 90 ? 7.616 6.294 -10.278 1.00 90.31 90 GLU A O 1
ATOM 722 N N . ASN A 1 91 ? 8.357 4.939 -11.901 1.00 89.31 91 ASN A N 1
ATOM 723 C CA . ASN A 1 91 ? 8.140 3.704 -11.160 1.00 89.31 91 ASN A CA 1
ATOM 724 C C . ASN A 1 91 ? 9.177 2.633 -11.514 1.00 89.31 91 ASN A C 1
ATOM 726 O O . ASN A 1 91 ? 9.856 2.699 -12.533 1.00 89.31 91 ASN A O 1
ATOM 730 N N . ALA A 1 92 ? 9.277 1.622 -10.658 1.00 88.94 92 ALA A N 1
ATOM 731 C CA . ALA A 1 92 ? 9.972 0.379 -10.946 1.00 88.94 92 ALA A CA 1
ATOM 732 C C . ALA A 1 92 ? 9.102 -0.792 -10.488 1.00 88.94 92 ALA A C 1
ATOM 734 O O . ALA A 1 92 ? 8.338 -0.675 -9.528 1.00 88.94 92 ALA A O 1
ATOM 735 N N . TRP A 1 93 ? 9.227 -1.927 -11.172 1.00 88.25 93 TRP A N 1
ATOM 736 C CA . TRP A 1 93 ? 8.598 -3.170 -10.742 1.00 88.25 93 TRP A CA 1
ATOM 737 C C . TRP A 1 93 ? 9.533 -3.910 -9.791 1.00 88.25 93 TRP A C 1
ATOM 739 O O . TRP A 1 93 ? 10.690 -4.185 -10.119 1.00 88.25 93 TRP A O 1
ATOM 749 N N . CYS A 1 94 ? 9.029 -4.221 -8.599 1.00 88.81 94 CYS A N 1
ATOM 750 C CA . CYS A 1 94 ? 9.758 -5.016 -7.624 1.00 88.81 94 CYS A CA 1
ATOM 751 C C . CYS A 1 94 ? 9.579 -6.505 -7.939 1.00 88.81 94 CYS A C 1
ATOM 753 O O . CYS A 1 94 ? 8.680 -7.161 -7.423 1.00 88.81 94 CYS A O 1
ATOM 755 N N . ASP A 1 95 ? 10.422 -7.020 -8.831 1.00 88.56 95 ASP A N 1
ATOM 756 C CA . ASP A 1 95 ? 10.499 -8.439 -9.185 1.00 88.56 95 ASP A CA 1
ATOM 757 C C . ASP A 1 95 ? 11.866 -9.047 -8.809 1.00 88.56 95 ASP A C 1
ATOM 759 O O . ASP A 1 95 ? 12.785 -8.350 -8.353 1.00 88.56 95 ASP A O 1
ATOM 763 N N . GLY A 1 96 ? 11.997 -10.371 -8.951 1.00 89.31 96 GLY A N 1
ATOM 764 C CA . GLY A 1 96 ? 13.246 -11.098 -8.705 1.00 89.31 96 GLY A CA 1
ATOM 765 C C . GLY A 1 96 ? 13.847 -10.798 -7.320 1.00 89.31 96 GLY A C 1
ATOM 766 O O . GLY A 1 96 ? 13.123 -10.866 -6.329 1.00 89.31 96 GLY A O 1
ATOM 767 N N . PRO A 1 97 ? 15.135 -10.409 -7.219 1.00 89.38 97 PRO A N 1
ATOM 768 C CA . PRO A 1 97 ? 15.781 -10.127 -5.933 1.00 89.38 97 PRO A CA 1
ATOM 769 C C . PRO A 1 97 ? 15.082 -9.064 -5.072 1.00 89.38 97 PRO A C 1
ATOM 771 O O . PRO A 1 97 ? 15.176 -9.127 -3.853 1.00 89.38 97 PRO A O 1
ATOM 774 N N . CYS A 1 98 ? 14.374 -8.109 -5.688 1.00 89.81 98 CYS A N 1
ATOM 775 C CA . CYS A 1 98 ? 13.599 -7.108 -4.950 1.00 89.81 98 CYS A CA 1
ATOM 776 C C . CYS A 1 98 ? 12.420 -7.760 -4.215 1.00 89.81 98 CYS A C 1
ATOM 778 O O . CYS A 1 98 ? 12.205 -7.509 -3.033 1.00 89.81 98 CYS A O 1
ATOM 780 N N . ALA A 1 99 ? 11.690 -8.646 -4.901 1.00 91.12 99 ALA A N 1
ATOM 781 C CA . ALA A 1 99 ? 10.559 -9.369 -4.323 1.00 91.12 99 ALA A CA 1
ATOM 782 C C . ALA A 1 99 ? 10.980 -10.319 -3.187 1.00 91.12 99 ALA A C 1
ATOM 784 O O . ALA A 1 99 ? 10.176 -10.612 -2.306 1.00 91.12 99 ALA A O 1
ATOM 785 N N . GLU A 1 100 ? 12.242 -10.758 -3.179 1.00 91.94 100 GLU A N 1
ATOM 786 C CA . GLU A 1 100 ? 12.798 -11.622 -2.134 1.00 91.94 100 GLU A CA 1
ATOM 787 C C . GLU A 1 100 ? 13.283 -10.867 -0.889 1.00 91.94 100 GLU A C 1
ATOM 789 O O . GLU A 1 100 ? 13.604 -11.501 0.116 1.00 91.94 100 GLU A O 1
ATOM 794 N N . MET A 1 101 ? 13.319 -9.530 -0.910 1.00 91.62 101 MET A N 1
ATOM 795 C CA . MET A 1 101 ? 13.695 -8.744 0.265 1.00 91.62 101 MET A CA 1
ATOM 796 C C . MET A 1 101 ? 12.699 -8.963 1.407 1.00 91.62 101 MET A C 1
ATOM 798 O O . MET A 1 101 ? 11.487 -8.816 1.233 1.00 91.62 101 MET A O 1
ATOM 802 N N . ASP A 1 102 ? 13.212 -9.218 2.612 1.00 93.50 102 ASP A N 1
ATOM 803 C CA . ASP A 1 102 ? 12.386 -9.469 3.800 1.00 93.50 102 ASP A CA 1
ATOM 804 C C . ASP A 1 102 ? 11.352 -8.366 4.053 1.00 93.50 102 ASP A C 1
ATOM 806 O O . ASP A 1 102 ? 10.209 -8.660 4.404 1.00 93.50 102 ASP A O 1
ATOM 810 N N . ALA A 1 103 ? 11.730 -7.098 3.860 1.00 93.06 103 ALA A N 1
ATOM 811 C CA . ALA A 1 103 ? 10.822 -5.964 4.022 1.00 93.06 103 ALA A CA 1
ATOM 812 C C . ALA A 1 103 ? 9.653 -6.025 3.024 1.00 93.06 103 ALA A C 1
ATOM 814 O O . ALA A 1 103 ? 8.496 -5.912 3.423 1.00 93.06 103 ALA A O 1
ATOM 815 N N . VAL A 1 104 ? 9.934 -6.296 1.745 1.00 93.44 104 VAL A N 1
ATOM 816 C CA . VAL A 1 104 ? 8.912 -6.414 0.691 1.00 9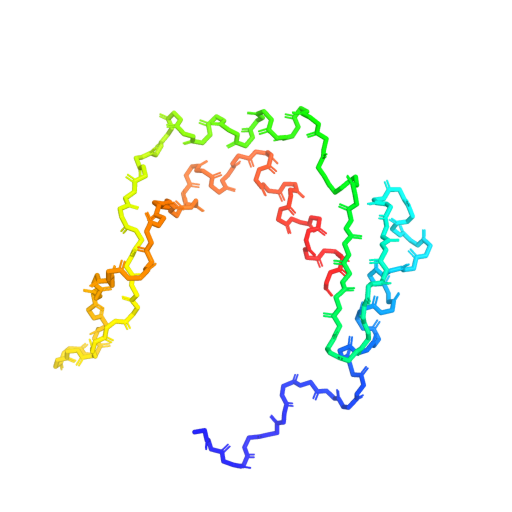3.44 104 VAL A CA 1
ATOM 817 C C . VAL A 1 104 ? 7.973 -7.584 0.976 1.00 93.44 104 VAL A C 1
ATOM 819 O O . VAL A 1 104 ? 6.751 -7.433 0.897 1.00 93.44 104 VAL A O 1
ATOM 822 N N . ARG A 1 105 ? 8.520 -8.738 1.371 1.00 94.31 105 ARG A N 1
ATOM 823 C CA . ARG A 1 105 ? 7.730 -9.937 1.684 1.00 94.31 105 ARG A CA 1
ATOM 824 C C . ARG A 1 105 ? 6.816 -9.728 2.885 1.00 94.31 105 ARG A C 1
ATOM 826 O O . ARG A 1 105 ? 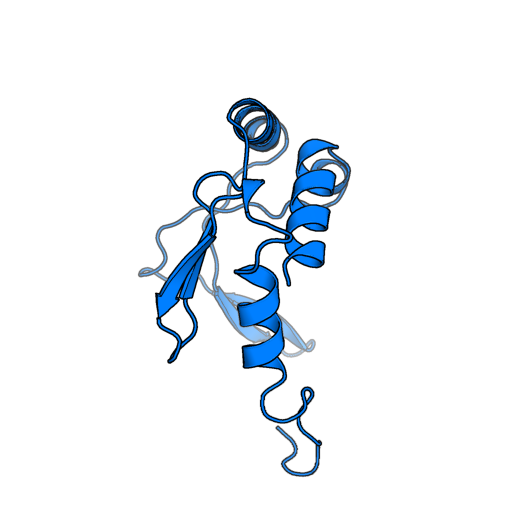5.637 -10.069 2.810 1.00 94.31 105 ARG A O 1
ATOM 833 N N . LYS A 1 106 ? 7.329 -9.137 3.969 1.00 94.88 106 LYS A N 1
ATOM 834 C CA . LYS A 1 106 ? 6.543 -8.840 5.179 1.00 94.88 106 LYS A CA 1
ATOM 835 C C . LYS A 1 106 ? 5.388 -7.892 4.881 1.00 94.88 106 LYS A C 1
ATOM 837 O O . LYS A 1 106 ? 4.266 -8.153 5.308 1.00 94.88 106 LYS A O 1
ATOM 842 N N . VAL A 1 107 ? 5.645 -6.831 4.119 1.00 94.88 107 VAL A N 1
ATOM 843 C CA . VAL A 1 107 ? 4.615 -5.854 3.743 1.00 94.88 107 VAL A CA 1
ATOM 844 C C . VAL A 1 107 ? 3.574 -6.478 2.819 1.00 94.88 107 VAL A C 1
ATOM 846 O O . VAL A 1 107 ? 2.382 -6.331 3.069 1.00 94.88 107 VAL A O 1
ATOM 849 N N . SER A 1 108 ? 3.999 -7.252 1.820 1.00 94.25 108 SER A N 1
ATOM 850 C CA . SER A 1 108 ? 3.081 -7.961 0.916 1.00 94.25 108 SER A CA 1
ATOM 851 C C . SER A 1 108 ? 2.186 -8.948 1.670 1.00 94.25 108 SER A C 1
ATOM 853 O O . SER A 1 108 ? 0.981 -9.005 1.432 1.00 94.25 108 SER A O 1
ATOM 855 N N . GLN A 1 109 ? 2.751 -9.688 2.629 1.00 96.00 109 GLN A N 1
ATOM 856 C CA . GLN A 1 109 ? 1.985 -10.590 3.484 1.00 96.00 109 GLN A CA 1
ATOM 857 C C . GLN A 1 109 ? 1.010 -9.827 4.390 1.00 96.00 109 GLN A C 1
ATOM 859 O O . GLN A 1 109 ? -0.125 -10.260 4.562 1.00 96.00 109 GLN A O 1
ATOM 864 N N . ARG A 1 110 ? 1.421 -8.684 4.955 1.00 96.56 110 ARG A N 1
ATOM 865 C CA . ARG A 1 110 ? 0.541 -7.835 5.770 1.00 96.56 110 ARG A CA 1
ATOM 866 C C . ARG A 1 110 ? -0.646 -7.321 4.957 1.00 96.56 110 ARG A C 1
ATOM 868 O O . ARG A 1 110 ? -1.761 -7.391 5.455 1.00 96.56 110 ARG A O 1
ATOM 875 N N . ILE A 1 111 ? -0.419 -6.882 3.715 1.00 95.75 111 ILE A N 1
ATOM 876 C CA . ILE A 1 111 ? -1.490 -6.472 2.792 1.00 95.75 111 ILE A CA 1
ATOM 877 C C . ILE A 1 111 ? -2.486 -7.621 2.614 1.00 95.75 111 ILE A C 1
ATOM 879 O O . ILE A 1 111 ? -3.659 -7.444 2.920 1.00 95.75 111 ILE A O 1
ATOM 883 N N . GLY A 1 112 ? -2.012 -8.813 2.234 1.00 94.88 112 GLY A N 1
ATOM 884 C CA . GLY A 1 112 ? -2.881 -9.977 2.017 1.00 94.88 112 GLY A CA 1
ATOM 885 C C . GLY A 1 112 ? -3.564 -10.528 3.274 1.00 94.88 112 GLY A C 1
ATOM 886 O O . GLY A 1 112 ? -4.554 -11.235 3.168 1.00 94.88 112 GLY A O 1
ATOM 887 N N . ASN A 1 113 ? -3.057 -10.235 4.473 1.00 95.38 113 ASN A N 1
ATOM 888 C CA . ASN A 1 113 ? -3.740 -10.616 5.710 1.00 95.38 113 ASN A CA 1
ATOM 889 C C . ASN A 1 113 ? -4.873 -9.639 6.063 1.00 95.38 113 ASN A C 1
ATOM 891 O O . ASN A 1 113 ? -5.863 -10.041 6.674 1.00 95.38 113 ASN A O 1
ATOM 895 N N . VAL A 1 114 ? -4.710 -8.359 5.713 1.00 95.62 114 VAL A N 1
ATOM 896 C CA . VAL A 1 114 ? -5.712 -7.316 5.966 1.00 95.62 114 VAL A CA 1
ATOM 897 C C . VAL A 1 114 ? -6.850 -7.383 4.939 1.00 95.62 114 VAL A C 1
ATOM 899 O O . VAL A 1 114 ? -7.999 -7.141 5.310 1.00 95.62 114 VAL A O 1
ATOM 902 N N . THR A 1 115 ? -6.553 -7.753 3.687 1.00 85.44 115 THR A N 1
ATOM 903 C CA . THR A 1 115 ? -7.516 -7.874 2.574 1.00 85.44 115 THR A CA 1
ATOM 904 C C . THR A 1 115 ? -7.844 -9.328 2.266 1.00 85.44 115 THR A C 1
ATOM 906 O O . THR A 1 115 ? -9.003 -9.735 2.509 1.00 85.44 115 THR A O 1
#

pLDDT: mean 89.44, std 7.89, range [55.09, 98.0]

Organism: NCBI:txid127549